Protein AF-A0A542B193-F1 (afdb_monomer)

Foldseek 3Di:
DDQQADDDPVSVVVLVVVLVVLVVDDDPVSPVVNVSSVVRVVVVVVVVVVVVVVVVVPDDDD

pLDDT: mean 80.46, std 12.02, range [49.31, 92.44]

Nearest PDB structures (foldseek):
  6jfl-assembly2_B  TM=8.250E-01  e=6.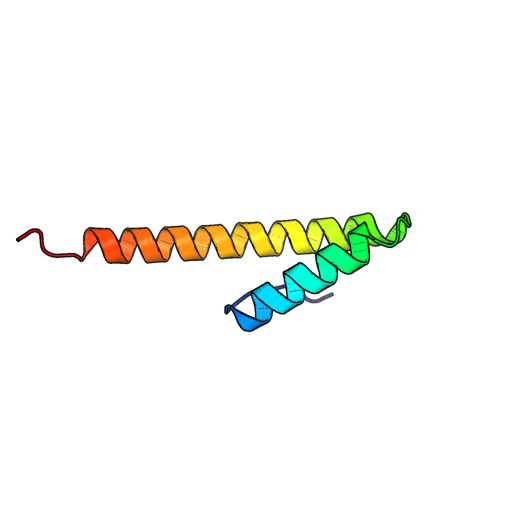069E+00  Homo sapiens
  8arb-assembly2_D  TM=5.811E-01  e=4.254E+00  Aeromonas hydrophila

Mean predicted aligned error: 7.61 Å

Structure (mmCIF, N/CA/C/O backbone):
data_AF-A0A542B193-F1
#
_entry.id   AF-A0A542B193-F1
#
loop_
_atom_site.group_PDB
_atom_site.id
_atom_site.type_symbol
_atom_site.label_atom_id
_atom_site.label_alt_id
_atom_site.label_comp_id
_atom_site.label_asym_id
_atom_site.label_entity_id
_atom_site.label_seq_id
_atom_site.pdbx_PDB_ins_code
_atom_site.Cartn_x
_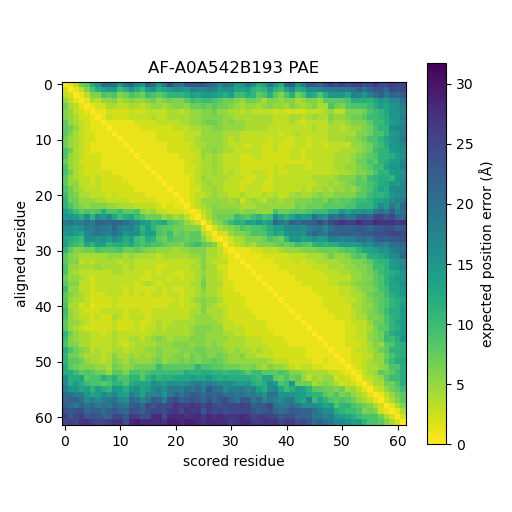atom_site.Cartn_y
_atom_site.Cartn_z
_atom_site.occupancy
_atom_site.B_iso_or_equiv
_atom_site.auth_seq_id
_atom_site.auth_comp_id
_atom_site.auth_asym_id
_atom_site.auth_atom_id
_atom_site.pdbx_PDB_model_num
ATOM 1 N N . MET A 1 1 ? -17.339 9.361 -2.033 1.00 49.31 1 MET A N 1
ATOM 2 C CA . MET A 1 1 ? -16.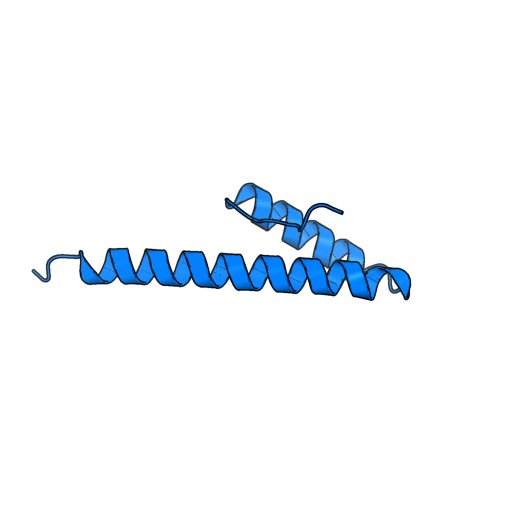062 9.423 -1.296 1.00 49.31 1 MET A CA 1
ATOM 3 C C . MET A 1 1 ? -14.950 9.165 -2.298 1.00 49.31 1 MET A C 1
ATOM 5 O O . MET A 1 1 ? -15.174 8.367 -3.201 1.00 49.31 1 MET A O 1
ATOM 9 N N . SER A 1 2 ? -13.832 9.890 -2.229 1.00 61.16 2 SER A N 1
ATOM 10 C CA . SER A 1 2 ? -12.697 9.661 -3.135 1.00 61.16 2 SER A CA 1
ATOM 11 C C . SER A 1 2 ? -11.936 8.415 -2.693 1.00 61.16 2 SER A C 1
ATOM 13 O O . SER A 1 2 ? -11.568 8.326 -1.526 1.00 61.16 2 SER A O 1
ATOM 15 N N . ARG A 1 3 ? -11.714 7.476 -3.618 1.00 69.44 3 ARG A N 1
ATOM 16 C CA . ARG A 1 3 ? -10.943 6.248 -3.382 1.00 69.44 3 ARG A CA 1
ATOM 17 C C . ARG A 1 3 ? -9.516 6.601 -2.959 1.00 69.44 3 ARG A C 1
ATOM 19 O O . ARG A 1 3 ? -8.878 7.447 -3.592 1.00 69.44 3 ARG A O 1
ATOM 26 N N . LEU A 1 4 ? -9.022 5.965 -1.900 1.00 80.50 4 LEU A N 1
ATOM 27 C CA . LEU A 1 4 ? -7.653 6.157 -1.434 1.00 80.50 4 LEU A CA 1
ATOM 28 C C . LEU A 1 4 ? -6.684 5.638 -2.506 1.00 80.50 4 LEU A C 1
ATOM 30 O O . LEU A 1 4 ? -6.849 4.535 -3.016 1.00 80.50 4 LEU A O 1
ATOM 34 N N . THR A 1 5 ? -5.720 6.463 -2.906 1.00 85.56 5 THR A N 1
ATOM 35 C CA . THR A 1 5 ? -4.760 6.134 -3.970 1.00 85.56 5 THR A CA 1
ATOM 36 C C . THR A 1 5 ? -3.361 6.431 -3.455 1.00 85.56 5 THR A C 1
ATOM 38 O O . THR A 1 5 ? -3.130 7.522 -2.939 1.00 85.56 5 THR A O 1
ATOM 41 N N . ILE A 1 6 ? -2.446 5.472 -3.585 1.00 90.56 6 ILE A N 1
ATOM 42 C CA . ILE A 1 6 ? -1.039 5.611 -3.196 1.00 90.56 6 ILE A CA 1
ATOM 43 C C . ILE A 1 6 ? -0.235 5.837 -4.475 1.00 90.56 6 ILE A C 1
ATOM 45 O O . ILE A 1 6 ? -0.297 5.011 -5.384 1.00 90.56 6 ILE A O 1
ATOM 49 N N . GLN A 1 7 ? 0.471 6.965 -4.573 1.00 88.12 7 GLN A N 1
ATOM 50 C CA . GLN A 1 7 ? 1.235 7.324 -5.776 1.00 88.12 7 GLN A CA 1
ATOM 51 C C . GLN A 1 7 ? 2.746 7.345 -5.544 1.00 88.12 7 GLN A C 1
ATOM 53 O O . GLN A 1 7 ? 3.515 7.399 -6.499 1.00 88.12 7 GLN A O 1
ATOM 58 N N . ASN A 1 8 ? 3.180 7.355 -4.287 1.00 89.38 8 ASN A N 1
ATOM 59 C CA . ASN A 1 8 ? 4.581 7.476 -3.911 1.00 89.38 8 ASN A CA 1
ATOM 60 C C . ASN A 1 8 ? 4.832 6.879 -2.515 1.00 89.38 8 ASN A C 1
ATOM 62 O O . ASN A 1 8 ? 3.912 6.473 -1.800 1.00 89.38 8 ASN A O 1
ATOM 66 N N . GLU A 1 9 ? 6.101 6.861 -2.107 1.00 89.44 9 GLU A N 1
ATOM 67 C CA . GLU A 1 9 ? 6.527 6.302 -0.822 1.00 89.44 9 GLU A CA 1
ATOM 68 C C . GLU A 1 9 ? 5.981 7.075 0.395 1.00 89.44 9 GLU A C 1
ATOM 70 O O . GLU A 1 9 ? 5.674 6.472 1.424 1.00 89.44 9 GLU A O 1
ATOM 75 N N . GLN A 1 10 ? 5.782 8.391 0.284 1.00 91.56 10 GLN A N 1
ATOM 76 C CA . GLN A 1 10 ? 5.198 9.212 1.353 1.00 91.56 10 GLN A CA 1
ATOM 77 C C . GLN A 1 10 ? 3.723 8.842 1.597 1.00 91.56 10 GLN A C 1
ATOM 79 O O . GLN A 1 10 ? 3.280 8.718 2.747 1.00 91.56 10 GLN A O 1
ATOM 84 N N . ASP A 1 11 ? 2.966 8.630 0.519 1.00 90.06 11 ASP A N 1
ATOM 85 C CA . ASP A 1 11 ? 1.579 8.167 0.572 1.00 90.06 11 ASP A CA 1
ATOM 86 C C . ASP A 1 11 ? 1.505 6.760 1.174 1.00 90.06 11 ASP A C 1
ATOM 88 O O . ASP A 1 11 ? 0.643 6.494 2.014 1.00 90.06 1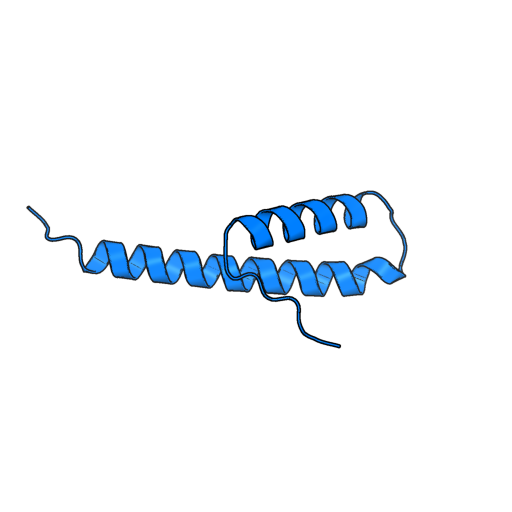1 ASP A O 1
ATOM 92 N N . LEU A 1 12 ? 2.452 5.883 0.812 1.00 90.56 12 LEU A N 1
ATOM 93 C CA . LEU A 1 12 ? 2.561 4.534 1.365 1.00 90.56 12 LEU A CA 1
ATOM 94 C C . LEU A 1 12 ? 2.788 4.577 2.881 1.00 90.56 12 LEU A C 1
ATOM 96 O O . LEU A 1 12 ? 2.062 3.925 3.630 1.00 90.56 12 LEU A O 1
ATOM 100 N N . GLN A 1 13 ? 3.754 5.369 3.354 1.00 92.44 13 GLN A N 1
ATOM 101 C CA . GLN A 1 13 ? 4.023 5.519 4.789 1.00 92.44 13 GLN A CA 1
ATOM 102 C C . GLN A 1 13 ? 2.791 6.033 5.545 1.00 92.44 13 GLN A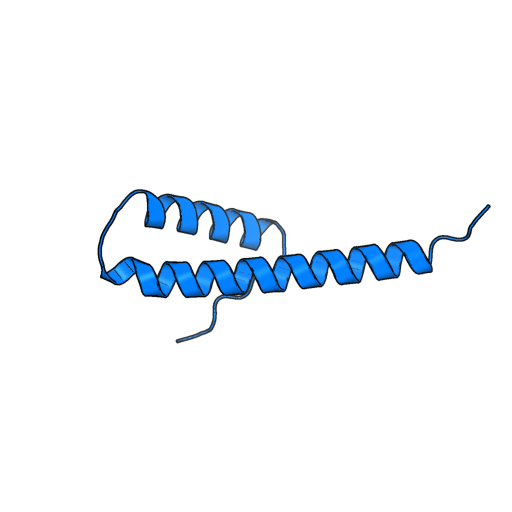 C 1
ATOM 104 O O . GLN A 1 13 ? 2.451 5.524 6.615 1.00 92.44 13 GLN A O 1
ATOM 109 N N . THR A 1 14 ? 2.076 6.994 4.957 1.00 91.06 14 THR A N 1
ATOM 110 C CA . THR A 1 14 ? 0.839 7.541 5.528 1.00 91.06 14 THR A CA 1
ATOM 111 C C . THR A 1 14 ? -0.265 6.482 5.605 1.00 91.06 14 THR A C 1
ATOM 113 O O . THR A 1 14 ? -0.936 6.362 6.634 1.00 91.06 14 THR A O 1
ATOM 116 N N . ALA A 1 15 ? -0.447 5.693 4.543 1.00 89.31 15 ALA A N 1
ATOM 117 C CA . ALA A 1 15 ? -1.419 4.603 4.492 1.00 89.31 15 ALA A CA 1
ATOM 118 C C . ALA A 1 15 ? -1.101 3.513 5.528 1.00 89.31 15 ALA A C 1
ATOM 120 O O . ALA A 1 15 ? -1.984 3.104 6.283 1.00 89.31 15 ALA A O 1
ATOM 121 N N . LEU A 1 16 ? 0.169 3.115 5.649 1.00 89.75 16 LEU A N 1
ATOM 122 C CA . LEU A 1 16 ? 0.624 2.139 6.641 1.00 89.75 16 LEU A CA 1
ATOM 123 C C . LEU A 1 16 ? 0.396 2.629 8.074 1.00 89.75 16 LEU A C 1
ATOM 125 O O . LEU A 1 16 ? -0.092 1.876 8.918 1.00 89.75 16 LEU A O 1
ATOM 129 N N . GLN A 1 17 ? 0.693 3.897 8.357 1.00 90.56 17 GLN A N 1
ATOM 130 C CA . GLN A 1 17 ? 0.469 4.458 9.686 1.00 90.56 17 GLN A CA 1
ATOM 131 C C . GLN A 1 17 ? -1.025 4.551 10.026 1.00 90.56 17 GLN A C 1
ATOM 133 O O . GLN A 1 17 ? -1.422 4.279 11.162 1.00 90.56 17 GLN A O 1
ATOM 138 N N . ARG A 1 18 ? -1.881 4.867 9.045 1.00 88.06 18 ARG A N 1
ATOM 139 C CA . ARG A 1 18 ? -3.341 4.805 9.217 1.00 88.06 18 ARG A CA 1
ATOM 140 C C . ARG A 1 18 ? -3.819 3.384 9.487 1.00 88.06 18 ARG A C 1
ATOM 142 O O . ARG A 1 18 ? -4.555 3.189 10.450 1.00 88.06 18 ARG A O 1
ATOM 149 N N . ALA A 1 19 ? -3.359 2.398 8.720 1.00 86.94 19 ALA A N 1
ATOM 150 C CA . ALA A 1 19 ? -3.703 0.995 8.939 1.00 86.94 19 ALA A CA 1
ATOM 151 C C . ALA A 1 19 ? -3.323 0.533 10.356 1.00 86.94 19 ALA A C 1
ATOM 153 O O . ALA A 1 19 ? -4.155 -0.041 11.058 1.00 86.94 19 ALA A O 1
ATOM 154 N N . GLN A 1 20 ? -2.122 0.873 10.837 1.00 87.00 20 GLN A N 1
ATOM 155 C CA . GLN A 1 20 ? -1.697 0.568 12.210 1.00 87.00 20 GLN A CA 1
ATOM 156 C C . GLN A 1 20 ? -2.626 1.191 13.264 1.00 87.00 20 GLN A C 1
ATOM 158 O O . GLN A 1 20 ? -3.029 0.516 14.213 1.00 87.00 20 GLN A O 1
ATOM 163 N N . ASN A 1 21 ? -3.029 2.451 13.079 1.00 86.88 21 ASN A N 1
ATOM 164 C 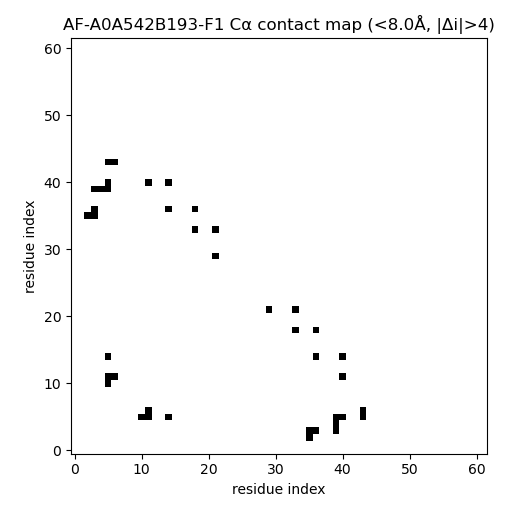CA . ASN A 1 21 ? -3.967 3.123 13.981 1.00 86.88 21 ASN A CA 1
ATOM 165 C C . ASN A 1 21 ? -5.372 2.498 13.944 1.00 86.88 21 ASN A C 1
ATOM 167 O O . ASN A 1 21 ? -6.076 2.465 14.956 1.00 86.88 21 ASN A O 1
ATOM 171 N N . LEU A 1 22 ? -5.810 2.006 12.785 1.00 84.50 22 LEU A N 1
ATOM 172 C CA . LEU A 1 22 ? -7.110 1.355 12.632 1.00 84.50 22 LEU A CA 1
ATOM 173 C C . LEU A 1 22 ? -7.129 -0.029 13.280 1.00 84.50 22 LEU A C 1
ATOM 175 O O . LEU A 1 22 ? -8.068 -0.321 14.016 1.00 84.50 22 LEU A O 1
ATOM 179 N N . ILE A 1 23 ? -6.071 -0.822 13.095 1.00 81.44 23 ILE A N 1
ATOM 180 C CA . ILE A 1 23 ? -5.888 -2.116 13.768 1.00 81.44 23 ILE A CA 1
ATOM 181 C C . ILE A 1 23 ? -5.830 -1.919 15.291 1.00 81.44 23 ILE A C 1
ATOM 183 O O . ILE A 1 23 ? -6.431 -2.686 16.043 1.00 81.44 23 ILE A O 1
ATOM 187 N N . GLY A 1 24 ? -5.146 -0.864 15.750 1.00 77.38 24 GLY A N 1
ATOM 188 C CA . GLY A 1 24 ? -4.959 -0.561 17.169 1.00 77.38 24 GLY A CA 1
ATOM 189 C C . GLY A 1 24 ? -6.223 -0.122 17.915 1.00 77.38 24 GLY A C 1
ATOM 190 O O . GLY A 1 24 ? -6.314 -0.346 19.120 1.00 77.38 24 GLY A O 1
ATOM 191 N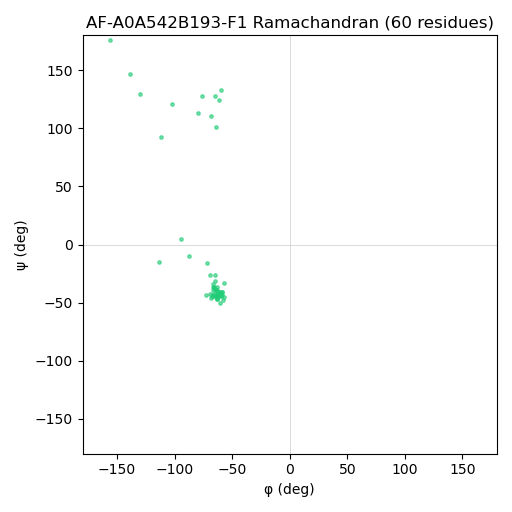 N . CYS A 1 25 ? -7.223 0.461 17.241 1.00 72.50 25 CYS A N 1
ATOM 192 C CA . CYS A 1 25 ? -8.527 0.717 17.865 1.00 72.50 25 CYS A CA 1
ATOM 193 C C . CYS A 1 25 ? -9.594 -0.176 17.229 1.00 72.50 25 CYS A C 1
ATOM 195 O O . CYS A 1 25 ? -10.207 0.208 16.241 1.00 72.50 25 CYS A O 1
ATOM 197 N N . MET A 1 26 ? -9.833 -1.355 17.806 1.00 61.56 26 MET A N 1
ATOM 198 C CA . MET A 1 26 ? -10.877 -2.279 17.355 1.00 61.56 26 MET A CA 1
ATOM 199 C C . MET A 1 26 ? -12.279 -1.667 17.532 1.00 61.56 26 MET A C 1
ATOM 201 O O . MET A 1 26 ? -12.838 -1.670 18.626 1.00 61.56 26 MET A O 1
ATOM 205 N N . GLY A 1 27 ? -12.859 -1.162 16.443 1.00 63.81 27 GLY A N 1
ATOM 206 C CA . GLY A 1 27 ? -14.260 -0.745 16.339 1.00 63.81 27 GLY A CA 1
ATOM 207 C C . GLY A 1 27 ? -14.844 -1.188 14.996 1.00 63.81 27 GLY A C 1
ATOM 208 O O . GLY A 1 27 ? -14.121 -1.243 14.001 1.00 63.81 27 GLY A O 1
ATOM 209 N N . SER A 1 28 ? -16.136 -1.531 14.953 1.00 62.69 28 SER A N 1
ATOM 210 C CA . SER A 1 28 ? -16.812 -2.071 13.757 1.00 62.69 28 SER A CA 1
ATOM 211 C C . SER A 1 28 ? -16.717 -1.163 12.532 1.00 62.69 28 SER A C 1
ATOM 213 O O . SER A 1 28 ? -16.603 -1.664 11.415 1.00 62.69 28 SER A O 1
ATOM 215 N N . ASP A 1 29 ? -16.697 0.151 12.749 1.00 67.12 29 ASP A N 1
ATOM 216 C CA . ASP A 1 29 ? -16.719 1.163 11.687 1.00 67.12 29 ASP A CA 1
ATOM 217 C C . ASP A 1 29 ? -15.399 1.244 10.914 1.00 67.12 29 ASP A C 1
ATOM 219 O O . ASP A 1 29 ? -15.350 1.741 9.793 1.00 67.12 29 ASP A O 1
ATOM 223 N N . LYS A 1 30 ? -14.327 0.677 11.473 1.00 74.25 30 LYS A N 1
ATOM 224 C CA . LYS A 1 30 ? -12.990 0.710 10.878 1.00 74.25 30 LYS A CA 1
ATOM 225 C C . LYS A 1 30 ? -12.730 -0.425 9.896 1.00 74.25 30 LYS A C 1
ATOM 227 O O . LYS A 1 30 ? -11.730 -0.382 9.195 1.00 74.25 30 LYS A O 1
ATOM 232 N N . LYS A 1 31 ? -13.616 -1.426 9.808 1.00 78.62 31 LYS A N 1
ATOM 233 C CA . LYS A 1 31 ? -13.465 -2.542 8.856 1.00 78.62 31 LYS A CA 1
ATOM 234 C C . LYS A 1 31 ? -13.538 -2.084 7.404 1.00 78.62 31 LYS A C 1
ATOM 236 O O . LYS A 1 31 ? -12.803 -2.600 6.573 1.00 78.62 31 LYS A O 1
ATOM 241 N N . HIS A 1 32 ? -14.425 -1.135 7.107 1.00 82.50 32 HIS A N 1
ATOM 242 C CA . HIS A 1 32 ? -14.564 -0.607 5.753 1.00 82.50 32 HIS A CA 1
ATOM 243 C C . HIS A 1 32 ? -13.328 0.202 5.347 1.00 82.50 32 HIS A C 1
ATOM 245 O O . HIS A 1 32 ? -12.768 -0.041 4.286 1.00 82.50 32 HIS A O 1
ATOM 251 N N . GLU A 1 33 ? -12.854 1.080 6.233 1.00 83.69 33 GLU A N 1
ATOM 252 C CA . GLU A 1 33 ? -11.639 1.869 6.008 1.00 83.69 33 GLU A CA 1
ATOM 253 C C . GLU A 1 33 ? -10.389 0.981 5.888 1.00 83.69 33 GLU A C 1
ATOM 255 O O . GLU A 1 33 ? -9.521 1.243 5.060 1.00 83.69 33 GLU A O 1
ATOM 260 N N . LEU A 1 34 ? -10.316 -0.111 6.662 1.00 85.12 34 LEU A N 1
ATOM 261 C CA . LEU A 1 34 ? -9.237 -1.091 6.533 1.00 85.12 34 LEU A CA 1
ATOM 262 C C . LEU A 1 34 ? -9.242 -1.762 5.155 1.00 85.12 34 LEU A C 1
ATOM 264 O O . LEU A 1 34 ? -8.187 -1.885 4.546 1.00 85.12 34 LEU A O 1
ATOM 268 N N . ALA A 1 35 ? -10.419 -2.151 4.658 1.00 87.19 35 ALA A N 1
ATOM 269 C CA . ALA A 1 35 ? -10.553 -2.789 3.351 1.00 87.19 35 ALA A CA 1
ATOM 270 C C . ALA A 1 35 ? -10.158 -1.844 2.202 1.00 87.19 35 ALA A C 1
ATOM 272 O O . ALA A 1 35 ? -9.512 -2.271 1.249 1.00 87.19 35 ALA A O 1
ATOM 273 N N . GLU A 1 36 ? -10.499 -0.554 2.296 1.00 87.94 36 GLU A N 1
ATOM 274 C CA . GLU A 1 36 ? -10.055 0.447 1.313 1.00 87.94 36 GLU A CA 1
ATOM 275 C C . GLU A 1 36 ? -8.533 0.661 1.351 1.00 87.94 36 GLU A C 1
ATOM 277 O O . GLU A 1 36 ? -7.906 0.857 0.309 1.00 87.94 36 GLU A O 1
ATOM 282 N N . LEU A 1 37 ? -7.924 0.607 2.540 1.00 89.06 37 LEU A N 1
ATOM 283 C CA . LEU A 1 37 ? -6.471 0.692 2.700 1.00 89.06 37 LEU A CA 1
ATOM 284 C C . LEU A 1 37 ? -5.751 -0.546 2.160 1.00 89.06 37 LEU A C 1
ATOM 286 O O . LEU A 1 37 ? -4.734 -0.391 1.489 1.00 89.06 37 LEU A O 1
ATOM 290 N N . GLU A 1 38 ? -6.269 -1.745 2.426 1.00 89.69 38 GLU A N 1
ATOM 291 C CA . GLU A 1 38 ? -5.741 -2.997 1.870 1.00 89.69 38 GLU A CA 1
ATOM 292 C C . GLU A 1 38 ? -5.764 -2.964 0.337 1.00 89.69 38 GLU A C 1
ATOM 294 O O . GLU A 1 38 ? -4.735 -3.196 -0.294 1.00 89.69 38 GLU A O 1
ATOM 299 N N . GLU A 1 39 ? -6.885 -2.560 -0.269 1.00 90.94 39 GLU A N 1
ATOM 300 C CA . GLU A 1 39 ? -6.994 -2.456 -1.727 1.00 90.94 39 GLU A CA 1
ATOM 301 C C . GLU A 1 39 ? -5.983 -1.454 -2.318 1.00 90.94 39 GLU A C 1
ATOM 303 O O . GLU A 1 39 ? -5.344 -1.725 -3.338 1.00 90.94 39 GLU A O 1
ATOM 308 N N . ALA A 1 40 ? -5.809 -0.294 -1.678 1.00 89.50 40 ALA A N 1
ATOM 309 C CA . ALA A 1 40 ? -4.861 0.718 -2.136 1.00 89.50 40 ALA A CA 1
ATOM 310 C C . ALA A 1 40 ? -3.399 0.238 -2.047 1.00 89.50 40 ALA A C 1
ATOM 312 O O . ALA A 1 40 ? -2.596 0.553 -2.930 1.00 89.50 40 ALA A O 1
ATOM 313 N N . LEU A 1 41 ? -3.058 -0.527 -1.005 1.00 91.06 41 LEU A N 1
ATOM 314 C CA . LEU A 1 41 ? -1.732 -1.121 -0.822 1.00 91.06 41 LEU A CA 1
ATOM 315 C C . LEU A 1 41 ? -1.444 -2.196 -1.874 1.00 91.06 41 LEU A C 1
ATOM 317 O O . LEU A 1 41 ? -0.365 -2.179 -2.469 1.00 91.06 41 LEU A O 1
ATOM 321 N N . ASP A 1 42 ? -2.407 -3.077 -2.146 1.00 91.50 42 ASP A N 1
ATOM 322 C CA . ASP A 1 42 ? -2.272 -4.127 -3.160 1.00 91.50 42 ASP A CA 1
ATOM 323 C C . ASP A 1 42 ? -2.069 -3.534 -4.559 1.00 91.50 42 ASP A C 1
ATOM 325 O O . ASP A 1 42 ? -1.169 -3.946 -5.293 1.00 91.50 42 ASP A O 1
ATOM 329 N N . LEU A 1 43 ? -2.847 -2.507 -4.918 1.00 91.38 43 LEU A N 1
ATOM 330 C CA . LEU A 1 43 ? -2.694 -1.814 -6.200 1.00 91.38 43 LEU A CA 1
ATOM 331 C C . LEU A 1 43 ? -1.313 -1.170 -6.347 1.00 91.38 43 LEU A C 1
ATOM 333 O O . LEU A 1 43 ? -0.694 -1.277 -7.408 1.00 91.38 43 LEU A O 1
ATOM 337 N N . TYR A 1 44 ? -0.812 -0.522 -5.293 1.00 90.88 44 TYR A N 1
ATOM 338 C CA . TYR A 1 44 ? 0.516 0.085 -5.319 1.00 90.88 44 TYR A CA 1
ATOM 339 C C . TYR A 1 44 ? 1.626 -0.966 -5.414 1.00 90.88 44 TYR A C 1
ATOM 341 O O . TYR A 1 44 ? 2.572 -0.795 -6.181 1.00 90.88 44 TYR A O 1
ATOM 349 N N . ALA A 1 45 ? 1.487 -2.095 -4.715 1.00 90.19 45 ALA A N 1
ATOM 350 C CA . ALA A 1 45 ? 2.412 -3.213 -4.850 1.00 90.19 45 ALA A CA 1
ATOM 351 C C . ALA A 1 45 ? 2.437 -3.747 -6.292 1.00 90.19 45 ALA A C 1
ATOM 353 O O . ALA A 1 45 ? 3.517 -3.952 -6.843 1.00 90.19 45 ALA A O 1
ATOM 354 N N . CYS A 1 46 ? 1.277 -3.915 -6.937 1.00 90.88 46 CYS A N 1
ATOM 355 C CA . CYS A 1 46 ? 1.208 -4.315 -8.344 1.00 90.88 46 CYS A CA 1
ATOM 356 C C . CYS A 1 46 ? 1.932 -3.333 -9.277 1.00 90.88 46 CYS A C 1
ATOM 358 O O . CYS A 1 46 ? 2.620 -3.776 -10.196 1.00 90.88 46 CYS A O 1
ATOM 360 N N . LEU A 1 47 ? 1.808 -2.023 -9.040 1.00 88.62 47 LEU A N 1
ATOM 361 C CA . LEU A 1 47 ? 2.524 -1.004 -9.815 1.00 88.62 47 LEU A CA 1
ATOM 362 C C . LEU A 1 47 ? 4.041 -1.127 -9.639 1.00 88.62 47 LEU A C 1
ATOM 364 O O . LEU A 1 47 ? 4.756 -1.182 -10.635 1.00 88.62 47 LEU A O 1
ATOM 368 N N . LEU A 1 48 ? 4.523 -1.274 -8.402 1.00 87.88 48 LEU A N 1
ATOM 369 C CA . LEU A 1 48 ? 5.951 -1.469 -8.126 1.00 87.88 48 LEU A CA 1
ATOM 370 C C . LEU A 1 48 ? 6.500 -2.742 -8.781 1.00 87.88 48 LEU A C 1
ATOM 372 O O . LEU A 1 48 ? 7.598 -2.733 -9.334 1.00 87.88 48 LEU A O 1
ATOM 376 N N . TRP A 1 49 ? 5.736 -3.837 -8.753 1.00 88.62 49 TRP A N 1
ATOM 377 C CA . TRP A 1 49 ? 6.104 -5.075 -9.442 1.00 88.62 49 TRP A CA 1
ATOM 378 C C . TRP A 1 49 ? 6.180 -4.888 -10.959 1.00 88.62 49 TRP A C 1
ATOM 380 O O . TRP A 1 49 ? 7.123 -5.376 -11.581 1.00 88.62 49 TRP A O 1
ATOM 390 N N . ALA A 1 50 ? 5.223 -4.173 -11.554 1.00 86.62 50 ALA A N 1
ATOM 391 C CA . ALA A 1 50 ? 5.236 -3.872 -12.982 1.00 86.62 50 ALA A CA 1
ATOM 392 C C . ALA A 1 50 ? 6.440 -2.997 -13.365 1.00 86.62 50 ALA A C 1
ATOM 394 O O . ALA A 1 50 ? 7.136 -3.303 -14.331 1.00 86.62 50 ALA A O 1
ATOM 395 N N . GLU A 1 51 ? 6.734 -1.954 -12.586 1.00 84.75 51 GLU A N 1
ATOM 396 C CA . GLU A 1 51 ? 7.897 -1.086 -12.794 1.00 84.75 51 GLU A CA 1
ATOM 397 C C . GLU A 1 51 ? 9.216 -1.855 -12.667 1.00 84.75 51 GLU A C 1
ATOM 399 O O . GLU A 1 51 ? 10.088 -1.731 -13.528 1.00 84.75 51 GLU A O 1
ATOM 404 N N . ALA A 1 52 ? 9.348 -2.702 -11.642 1.00 82.88 52 ALA A N 1
ATOM 405 C CA . ALA A 1 52 ? 10.524 -3.545 -11.451 1.00 82.88 52 ALA A CA 1
ATOM 406 C C . ALA A 1 52 ? 10.708 -4.547 -12.602 1.00 82.88 52 ALA A C 1
ATOM 408 O O . ALA A 1 52 ? 11.833 -4.766 -13.050 1.00 82.88 52 ALA A O 1
ATOM 409 N N . HIS A 1 53 ? 9.618 -5.128 -13.114 1.00 76.38 53 HIS A N 1
ATOM 410 C CA . HIS A 1 53 ? 9.674 -6.040 -14.256 1.00 76.38 53 HIS A CA 1
ATOM 411 C C . HIS A 1 53 ? 10.092 -5.318 -15.544 1.00 76.38 53 HIS A C 1
ATOM 413 O O . HIS A 1 53 ? 10.971 -5.803 -16.254 1.00 76.38 53 HIS A O 1
ATOM 419 N N . ILE A 1 54 ? 9.531 -4.134 -15.816 1.00 74.00 54 ILE A N 1
ATOM 420 C CA . ILE A 1 54 ? 9.909 -3.305 -16.971 1.00 74.00 54 ILE A CA 1
ATOM 421 C C . ILE A 1 54 ? 11.382 -2.889 -16.876 1.00 74.00 54 ILE A C 1
ATOM 423 O O . ILE A 1 54 ? 12.100 -2.923 -17.876 1.00 74.00 54 ILE A O 1
ATOM 427 N N . ALA A 1 55 ? 11.854 -2.499 -15.689 1.00 69.88 55 ALA A N 1
ATOM 428 C CA . ALA A 1 55 ? 13.260 -2.176 -15.475 1.00 69.88 55 ALA A CA 1
ATOM 429 C C . ALA A 1 55 ? 14.158 -3.389 -15.761 1.00 69.88 55 ALA A C 1
ATOM 431 O O . ALA A 1 55 ? 15.161 -3.256 -16.456 1.00 69.88 55 ALA A O 1
ATOM 432 N N . ASN A 1 56 ? 13.760 -4.577 -15.300 1.00 66.75 56 ASN A N 1
ATOM 433 C CA . ASN A 1 56 ? 14.514 -5.810 -15.499 1.00 66.75 56 ASN A CA 1
ATOM 434 C C . ASN A 1 56 ? 14.595 -6.215 -16.984 1.00 66.75 56 ASN A C 1
ATOM 436 O O . ASN A 1 56 ? 15.679 -6.528 -17.466 1.00 66.75 56 ASN A O 1
ATOM 440 N N . GLU A 1 57 ? 13.492 -6.127 -17.737 1.00 66.94 57 GLU A N 1
ATOM 441 C CA . GLU A 1 57 ? 13.462 -6.429 -19.182 1.00 66.94 57 GLU A CA 1
ATOM 442 C C . GLU A 1 57 ? 14.301 -5.464 -20.031 1.00 66.94 57 GLU A C 1
ATOM 444 O O . GLU A 1 57 ? 14.788 -5.839 -21.095 1.00 66.94 57 GLU A O 1
ATOM 449 N N . ASN A 1 58 ? 14.500 -4.233 -19.557 1.00 60.44 58 ASN A N 1
ATOM 450 C CA . ASN A 1 58 ? 15.323 -3.228 -20.227 1.00 60.44 58 ASN A CA 1
ATOM 451 C C . ASN A 1 58 ? 16.772 -3.191 -19.722 1.00 60.44 58 ASN A C 1
ATOM 453 O O . ASN A 1 58 ? 17.541 -2.333 -20.159 1.00 60.44 58 ASN A O 1
ATOM 457 N N . THR A 1 59 ? 17.163 -4.100 -18.822 1.00 54.28 59 THR A N 1
ATOM 458 C CA . THR A 1 59 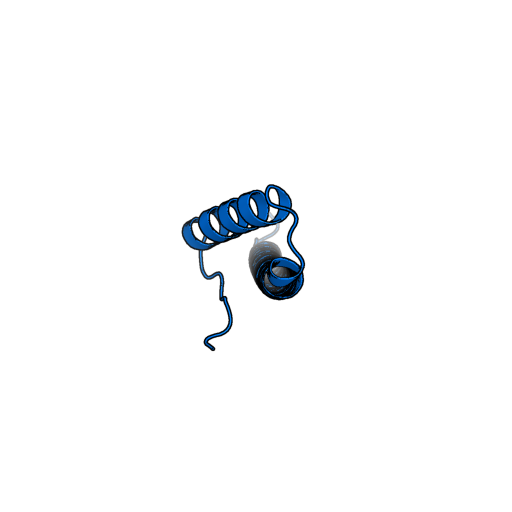? 18.563 -4.212 -18.405 1.00 54.28 59 THR A CA 1
ATOM 459 C C . THR A 1 59 ? 1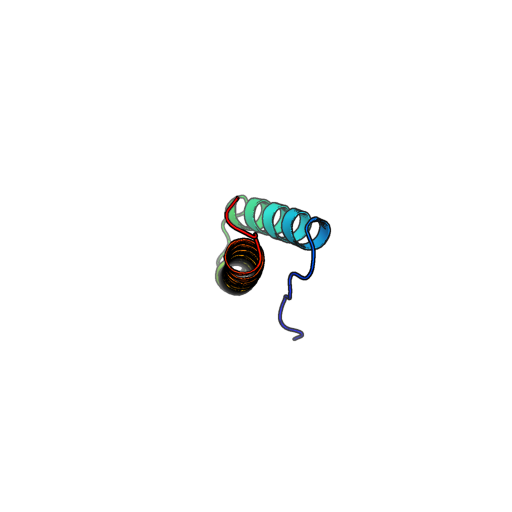9.317 -4.994 -19.483 1.00 54.28 59 THR A C 1
ATOM 461 O O . THR A 1 59 ? 19.026 -6.177 -19.679 1.00 54.28 59 THR A O 1
ATOM 464 N N . PRO A 1 60 ? 20.262 -4.383 -20.221 1.00 53.03 60 PRO A N 1
ATOM 465 C CA . PRO A 1 60 ? 21.068 -5.130 -21.173 1.00 53.03 60 PRO A CA 1
ATOM 466 C C . PRO A 1 60 ? 21.859 -6.194 -20.406 1.00 53.03 60 PRO A C 1
ATOM 468 O O . PRO A 1 60 ? 22.551 -5.889 -19.436 1.00 53.03 60 PRO A O 1
ATOM 471 N N . SER A 1 61 ? 21.698 -7.451 -20.814 1.00 57.91 61 SER A N 1
ATOM 472 C CA . SER A 1 61 ? 22.553 -8.540 -20.348 1.00 57.91 61 SER A CA 1
ATOM 473 C C . SER A 1 61 ? 23.947 -8.315 -20.934 1.00 57.91 61 SER A C 1
ATOM 475 O O . SER A 1 61 ? 24.102 -8.389 -22.153 1.00 57.91 61 SER A O 1
ATOM 477 N N . ASP A 1 62 ? 24.903 -7.969 -20.074 1.00 56.69 62 ASP A N 1
ATOM 478 C CA . ASP A 1 62 ? 26.342 -7.941 -20.382 1.00 56.69 62 ASP A CA 1
ATOM 479 C C . ASP A 1 62 ? 26.889 -9.368 -20.576 1.00 56.69 62 ASP A C 1
ATOM 481 O O . ASP A 1 62 ? 26.464 -10.276 -19.815 1.00 56.69 62 ASP A O 1
#

Secondary structure (DSSP, 8-state):
-PPP---SHHHHHHHHHHHHHHHHS--TTHHHHHHHHHHHHHHHHHHHHHHHHHHHHTS---

Solvent-accessible surface area (backbone atoms only — not comparable to full-atom values): 3725 Å² total; per-residue (Å²): 134,85,79,70,76,50,87,49,73,69,46,44,55,51,51,52,53,50,50,53,56,45,68,73,52,86,51,82,80,43,55,61,59,47,52,50,49,50,53,27,52,53,54,39,49,50,50,53,53,52,53,53,48,55,52,56,74,68,50,81,85,127

Sequence (62 aa):
MSRLTIQNEQDLQTALQRAQNLIGCMGSDKKHELAELEEALDLYACLLWAEAHIANENTPSD

Radius of gyration: 15.43 Å; Cα contacts (8 Å, |Δi|>4): 20; chains: 1; bounding box: 43×18×39 Å